Protein AF-U9WFG6-F1 (afdb_monomer_lite)

Structure (mmCIF, N/CA/C/O backbone):
data_AF-U9WFG6-F1
#
_entry.id   AF-U9WFG6-F1
#
loop_
_atom_site.group_PDB
_atom_site.id
_atom_site.type_symbol
_atom_site.label_atom_id
_atom_site.label_alt_id
_atom_site.label_comp_id
_atom_site.label_asym_id
_atom_site.label_entity_id
_atom_site.label_seq_id
_atom_site.pdbx_PDB_ins_code
_atom_site.Cartn_x
_atom_site.Cartn_y
_atom_site.Cartn_z
_atom_site.occupancy
_atom_site.B_iso_or_equiv
_atom_site.auth_seq_id
_atom_site.auth_comp_id
_atom_site.auth_asym_id
_atom_site.auth_atom_id
_atom_site.pdbx_PDB_model_num
ATOM 1 N N . MET A 1 1 ? 10.580 76.084 54.663 1.00 35.44 1 MET A N 1
ATOM 2 C CA . MET A 1 1 ? 11.829 75.826 53.922 1.00 35.44 1 MET A CA 1
ATOM 3 C C . MET A 1 1 ? 11.824 74.354 53.522 1.00 35.44 1 MET A C 1
ATOM 5 O O . MET A 1 1 ? 11.905 73.546 54.427 1.00 35.44 1 MET A O 1
ATOM 9 N N . LEU A 1 2 ? 11.646 74.072 52.213 1.00 39.88 2 LEU A N 1
ATOM 10 C CA . LEU A 1 2 ? 12.092 72.877 51.447 1.00 39.88 2 LEU A CA 1
ATOM 11 C C . LEU A 1 2 ? 11.599 71.471 51.922 1.00 39.88 2 LEU A C 1
ATOM 13 O O . LEU A 1 2 ? 11.708 71.144 53.087 1.00 39.88 2 LEU A O 1
ATOM 17 N N . ILE A 1 3 ? 11.037 70.546 51.123 1.00 41.19 3 ILE A N 1
ATOM 18 C CA . ILE A 1 3 ? 11.281 70.126 49.728 1.00 41.19 3 ILE A CA 1
ATOM 19 C C . ILE A 1 3 ? 10.037 69.410 49.148 1.00 41.19 3 ILE A C 1
ATOM 21 O O . ILE A 1 3 ? 9.424 68.571 49.806 1.00 41.19 3 ILE A O 1
ATOM 25 N N . ARG A 1 4 ? 9.716 69.704 47.877 1.00 36.41 4 ARG A N 1
ATOM 26 C CA . ARG A 1 4 ? 8.794 68.951 46.999 1.00 36.41 4 ARG A CA 1
ATOM 27 C C . ARG A 1 4 ? 9.367 67.559 46.682 1.00 36.41 4 ARG A C 1
ATOM 29 O O . ARG A 1 4 ? 10.479 67.476 46.168 1.00 36.41 4 ARG A O 1
ATOM 36 N N . LYS A 1 5 ? 8.603 66.483 46.906 1.00 43.56 5 LYS A N 1
ATOM 37 C CA . LYS A 1 5 ? 8.921 65.132 46.402 1.00 43.56 5 LYS A CA 1
ATOM 38 C C . LYS A 1 5 ? 8.444 64.987 44.950 1.00 43.56 5 LYS A C 1
ATOM 40 O O . LYS A 1 5 ? 7.265 65.179 44.669 1.00 43.56 5 LYS A O 1
ATOM 45 N N . TYR A 1 6 ? 9.377 64.675 44.052 1.00 40.41 6 TYR A N 1
ATOM 46 C CA . TYR A 1 6 ? 9.144 64.360 42.640 1.00 40.41 6 TYR A CA 1
ATOM 47 C C . TYR A 1 6 ? 8.602 62.930 42.487 1.00 40.41 6 TYR A C 1
ATOM 49 O O . TYR A 1 6 ? 9.142 61.994 43.075 1.00 40.41 6 TYR A O 1
ATOM 57 N N . ILE A 1 7 ? 7.547 62.777 41.685 1.00 44.72 7 ILE A N 1
ATOM 58 C CA . ILE A 1 7 ? 6.984 61.498 41.237 1.00 44.72 7 ILE A CA 1
ATOM 59 C C . ILE A 1 7 ? 7.753 61.090 39.974 1.00 44.72 7 ILE A C 1
ATOM 61 O O . ILE A 1 7 ? 7.720 61.810 38.978 1.00 44.72 7 ILE A O 1
ATOM 65 N N . GLY A 1 8 ? 8.479 59.972 40.025 1.00 37.25 8 GLY A N 1
ATOM 66 C CA . GLY A 1 8 ? 9.092 59.361 38.842 1.00 37.25 8 GLY A CA 1
ATOM 67 C C . GLY A 1 8 ? 8.055 58.563 38.039 1.00 37.25 8 GLY A C 1
ATOM 68 O O . GLY A 1 8 ? 7.171 57.958 38.650 1.00 37.25 8 GLY A O 1
ATOM 69 N N . PRO A 1 9 ? 8.119 58.541 36.697 1.00 45.50 9 PRO A N 1
ATOM 70 C CA . PRO A 1 9 ? 7.200 57.745 35.898 1.00 45.50 9 PRO A CA 1
ATOM 71 C C . PRO A 1 9 ? 7.590 56.262 35.964 1.00 45.50 9 PRO A C 1
ATOM 73 O O . PRO A 1 9 ? 8.727 55.885 35.683 1.00 45.50 9 PRO A O 1
ATOM 76 N N . ALA A 1 10 ? 6.625 55.422 36.333 1.00 45.53 10 ALA A N 1
ATOM 77 C CA . ALA A 1 10 ? 6.716 53.975 36.219 1.00 45.53 10 ALA A CA 1
ATOM 78 C C . ALA A 1 10 ? 6.596 53.576 34.738 1.00 45.53 10 ALA A C 1
ATOM 80 O O . ALA A 1 10 ? 5.562 53.796 34.107 1.00 45.53 10 ALA A O 1
ATOM 81 N N . LEU A 1 11 ? 7.661 53.000 34.182 1.00 45.03 11 LEU A N 1
ATOM 82 C CA . LEU A 1 11 ? 7.648 52.337 32.880 1.00 45.03 11 LEU A CA 1
ATOM 83 C C . LEU A 1 11 ? 6.903 51.001 33.017 1.00 45.03 11 LEU A C 1
ATOM 85 O O . LEU A 1 11 ? 7.401 50.059 33.631 1.00 45.03 11 LEU A O 1
ATOM 89 N N . LEU A 1 12 ? 5.695 50.936 32.456 1.00 48.75 12 LEU A N 1
ATOM 90 C CA . LEU A 1 12 ? 4.938 49.701 32.252 1.00 48.75 12 LEU A CA 1
ATOM 91 C C . LEU A 1 12 ? 5.662 48.831 31.215 1.00 48.75 12 LEU A C 1
ATOM 93 O O . LEU A 1 12 ? 5.647 49.126 30.022 1.00 48.75 12 LEU A O 1
ATOM 97 N N . GLY A 1 13 ? 6.299 47.755 31.677 1.00 43.66 13 GLY A N 1
ATOM 98 C CA . GLY A 1 13 ? 6.786 46.680 30.818 1.00 43.66 13 GLY A CA 1
ATOM 99 C C . GLY A 1 13 ? 5.609 45.866 30.282 1.00 43.66 13 GLY A C 1
ATOM 100 O O . GLY A 1 13 ? 4.934 45.175 31.042 1.00 43.66 13 GLY A O 1
ATOM 101 N N . GLY A 1 14 ? 5.349 45.960 28.979 1.00 46.56 14 GLY A N 1
ATOM 102 C CA . GLY A 1 14 ? 4.388 45.103 28.290 1.00 46.56 14 GLY A CA 1
ATOM 103 C C . GLY A 1 14 ? 4.973 43.707 28.081 1.00 46.56 14 GLY A C 1
ATOM 104 O O . GLY A 1 14 ? 5.889 43.533 27.282 1.00 46.56 14 GLY A O 1
ATOM 105 N N . PHE A 1 15 ? 4.440 42.713 28.789 1.00 48.38 15 PHE A N 1
ATOM 106 C CA . PHE A 1 15 ? 4.664 41.304 28.474 1.00 48.38 15 PHE A CA 1
ATOM 107 C C . PHE A 1 15 ? 3.848 40.942 27.228 1.00 48.38 15 PHE A C 1
ATOM 109 O O . PHE A 1 15 ? 2.619 40.906 27.268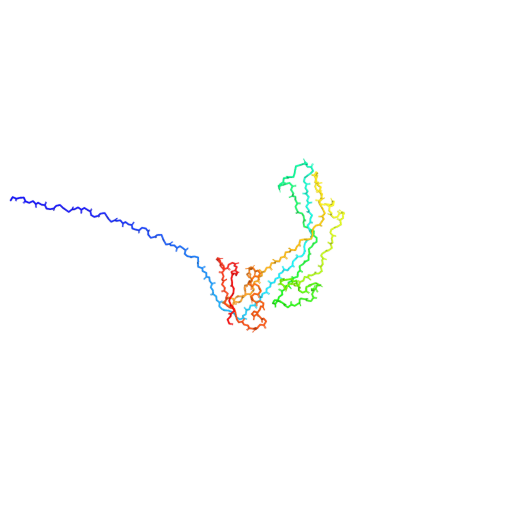 1.00 48.38 15 PHE A O 1
ATOM 116 N N . VAL A 1 16 ? 4.529 40.671 26.115 1.00 55.41 16 VAL A N 1
ATOM 117 C CA . VAL A 1 16 ? 3.921 40.035 24.941 1.00 55.41 16 VAL A CA 1
ATOM 118 C C . VAL A 1 16 ? 3.802 38.545 25.249 1.00 55.41 16 VAL A C 1
ATOM 120 O O . VAL A 1 16 ? 4.796 37.822 25.252 1.00 55.41 16 VAL A O 1
ATOM 123 N N . ALA A 1 17 ? 2.589 38.084 25.552 1.00 53.50 17 ALA A N 1
ATOM 124 C CA . ALA A 1 17 ? 2.295 36.661 25.642 1.00 53.50 17 ALA A CA 1
ATOM 125 C C . ALA A 1 17 ? 2.254 36.084 24.220 1.00 53.50 17 ALA A C 1
ATOM 127 O O . ALA A 1 17 ? 1.281 36.259 23.489 1.00 53.50 17 ALA A O 1
ATOM 128 N N . ILE A 1 18 ? 3.332 35.418 23.812 1.00 61.09 18 ILE A N 1
ATOM 129 C CA . ILE A 1 18 ? 3.313 34.506 22.667 1.00 61.09 18 ILE A CA 1
ATOM 130 C C . ILE A 1 18 ? 2.419 33.324 23.046 1.00 61.09 18 ILE A C 1
ATOM 132 O O . ILE A 1 18 ? 2.818 32.458 23.821 1.00 61.09 18 ILE A O 1
ATOM 136 N N . ALA A 1 19 ? 1.184 33.320 22.543 1.00 60.81 19 ALA A N 1
ATOM 137 C CA . ALA A 1 19 ? 0.314 32.158 22.618 1.00 60.81 19 ALA A CA 1
ATOM 138 C C . ALA A 1 19 ? 0.996 31.010 21.862 1.00 60.81 19 ALA A C 1
ATOM 140 O O . ALA A 1 19 ? 1.152 31.066 20.641 1.00 60.81 19 ALA A O 1
ATOM 141 N N . ALA A 1 20 ? 1.455 29.998 22.598 1.00 54.91 20 ALA A N 1
ATOM 142 C CA . ALA A 1 20 ? 1.904 28.751 22.008 1.00 54.91 20 ALA A CA 1
ATOM 143 C C . ALA A 1 20 ? 0.705 28.124 21.286 1.00 54.91 20 ALA A C 1
ATOM 145 O O . ALA A 1 20 ? -0.316 27.823 21.901 1.00 54.91 20 ALA A O 1
ATOM 146 N N . CYS A 1 21 ? 0.798 27.993 19.965 1.00 59.84 21 CYS A N 1
ATOM 147 C CA . CYS A 1 21 ? -0.178 27.248 19.187 1.00 59.84 21 CYS A CA 1
ATOM 148 C C . CYS A 1 21 ? 0.102 25.763 19.435 1.00 59.84 21 CYS A C 1
ATOM 150 O O . CYS A 1 21 ? 1.007 25.192 18.827 1.00 59.84 21 CYS A O 1
ATOM 152 N N . GLU A 1 22 ? -0.601 25.158 20.392 1.00 61.44 22 GLU A N 1
ATOM 153 C CA . GLU A 1 22 ? -0.584 23.705 20.532 1.00 61.44 22 GLU A CA 1
ATOM 154 C C . GLU A 1 22 ? -1.288 23.086 19.316 1.00 61.44 22 GLU A C 1
ATOM 156 O O . GLU A 1 22 ? -2.339 23.584 18.893 1.00 61.44 22 GLU A O 1
A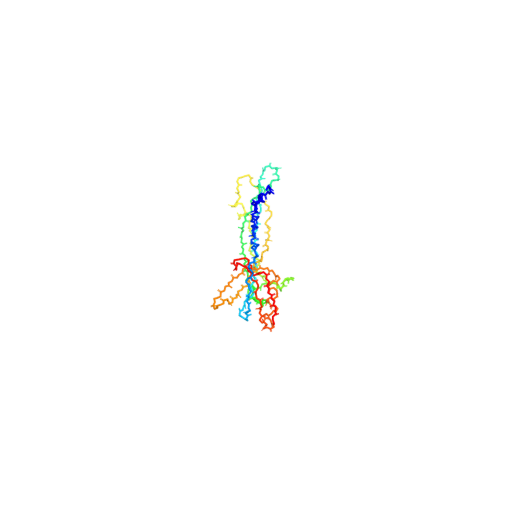TOM 161 N N . PRO A 1 23 ? -0.727 22.025 18.713 1.00 62.41 23 PRO A N 1
ATOM 162 C CA . PRO A 1 23 ? -1.390 21.335 17.620 1.00 62.41 23 PRO A CA 1
ATOM 163 C C . PRO A 1 23 ? -2.679 20.692 18.146 1.00 62.41 23 PRO A C 1
ATOM 165 O O . PRO A 1 23 ? -2.645 19.727 18.909 1.00 62.41 23 PRO A O 1
ATOM 168 N N . ILE A 1 24 ? -3.826 21.235 17.731 1.00 66.62 24 ILE A N 1
ATOM 169 C CA . ILE A 1 24 ? -5.138 20.661 18.035 1.00 66.62 24 ILE A CA 1
ATOM 170 C C . ILE A 1 24 ? -5.186 19.272 17.400 1.00 66.62 24 ILE A C 1
ATOM 172 O O . ILE A 1 24 ? -5.084 19.131 16.182 1.00 66.62 24 ILE A O 1
ATOM 176 N N . THR A 1 25 ? -5.310 18.255 18.246 1.00 76.12 25 THR A N 1
ATOM 177 C CA . THR A 1 25 ? -5.461 16.862 17.832 1.00 76.12 25 THR A CA 1
ATOM 178 C C . THR A 1 25 ? -6.917 16.474 18.058 1.00 76.12 25 THR A C 1
ATOM 180 O O . THR A 1 25 ? -7.403 16.548 19.185 1.00 76.12 25 THR A O 1
ATOM 183 N N . THR A 1 26 ? -7.622 16.099 16.994 1.00 88.62 26 THR A N 1
ATOM 184 C CA . THR A 1 26 ? -9.027 15.678 17.068 1.00 88.62 26 THR A CA 1
ATOM 185 C C . THR A 1 26 ? -9.091 14.188 17.393 1.00 88.62 26 THR A C 1
ATOM 187 O O . THR A 1 26 ? -8.458 13.385 16.706 1.00 88.62 26 THR A O 1
ATOM 190 N N . ASN A 1 27 ? -9.871 13.795 18.399 1.00 92.12 27 ASN A N 1
ATOM 191 C CA . ASN A 1 27 ? -10.155 12.393 18.703 1.00 92.12 27 ASN A CA 1
ATOM 192 C C . ASN A 1 27 ? -11.661 12.113 18.792 1.00 92.12 27 ASN A C 1
ATOM 194 O O . ASN A 1 27 ? -12.459 13.001 19.088 1.00 92.12 27 ASN A O 1
ATOM 198 N N . PHE A 1 28 ? -12.061 10.876 18.500 1.00 93.25 28 PHE A N 1
ATOM 199 C CA . PHE A 1 28 ? -13.447 10.419 18.639 1.00 93.25 28 PHE A CA 1
ATOM 200 C C . PHE A 1 28 ? -13.524 8.891 18.714 1.00 93.25 28 PHE A C 1
ATOM 202 O O . PHE A 1 28 ? -12.650 8.195 18.202 1.00 93.25 28 PHE A O 1
ATOM 209 N N . SER A 1 29 ? -14.591 8.366 19.314 1.00 94.31 29 SER A N 1
ATOM 210 C CA . SER A 1 29 ? -14.851 6.924 19.372 1.00 94.31 29 SER A CA 1
ATOM 211 C C . SER A 1 29 ? -15.801 6.483 18.260 1.00 94.31 29 SER A C 1
ATOM 213 O O . SER A 1 29 ? -16.791 7.159 17.982 1.00 94.31 29 SER A O 1
ATOM 215 N N . THR A 1 30 ? -15.530 5.331 17.648 1.00 94.25 30 THR A N 1
ATOM 216 C CA . THR A 1 30 ? -16.421 4.697 16.668 1.00 94.25 30 THR A CA 1
ATOM 217 C C . THR A 1 30 ? -16.355 3.172 16.752 1.00 94.25 30 THR A C 1
ATOM 219 O O . THR A 1 30 ? -15.292 2.587 16.953 1.00 94.25 30 THR A O 1
ATOM 222 N N . SER A 1 31 ? -17.499 2.514 16.575 1.00 93.62 31 SER A N 1
ATOM 223 C CA . SER A 1 31 ? -17.593 1.075 16.290 1.00 93.62 31 SER A CA 1
ATOM 224 C C . SER A 1 31 ? -17.776 0.782 14.796 1.00 93.62 31 SER A C 1
ATOM 226 O O . SER A 1 31 ? -17.695 -0.371 14.386 1.00 93.62 31 SER A O 1
ATOM 228 N N . ASP A 1 32 ? -18.006 1.819 13.989 1.00 94.44 32 ASP A N 1
ATOM 229 C CA . ASP A 1 32 ? -18.176 1.755 12.540 1.00 94.44 32 ASP A CA 1
ATOM 230 C C . ASP A 1 32 ? -16.882 2.224 11.863 1.00 94.44 32 ASP A C 1
ATOM 232 O O . ASP A 1 32 ? -16.598 3.428 11.750 1.00 94.44 32 ASP A O 1
ATOM 236 N N . TYR A 1 33 ? -16.048 1.248 11.501 1.00 95.94 33 TYR A N 1
ATOM 237 C CA . TYR A 1 33 ? -14.783 1.467 10.815 1.00 95.94 33 TYR A CA 1
ATOM 238 C C . TYR A 1 33 ? -14.404 0.285 9.911 1.00 95.94 33 TYR A C 1
ATOM 240 O O . TYR A 1 33 ? -14.821 -0.854 10.115 1.00 95.94 33 TYR A O 1
ATOM 248 N N . SER A 1 34 ? -13.558 0.560 8.918 1.00 97.38 34 SER A N 1
ATOM 249 C CA . SER A 1 34 ? -12.937 -0.436 8.042 1.00 97.38 34 SER A CA 1
ATOM 250 C C . SER A 1 34 ? -11.461 -0.104 7.851 1.00 97.38 34 SER A C 1
ATOM 252 O O . SER A 1 34 ? -11.116 0.991 7.407 1.00 97.38 34 SER A O 1
ATOM 254 N N . ALA A 1 35 ? -10.587 -1.047 8.182 1.00 97.94 35 ALA A N 1
ATOM 255 C CA . ALA A 1 35 ? -9.154 -0.964 7.950 1.00 97.94 35 ALA A CA 1
ATOM 256 C C . ALA A 1 35 ? -8.828 -1.553 6.578 1.00 97.94 35 ALA A C 1
ATOM 258 O O . ALA A 1 35 ? -9.037 -2.746 6.353 1.00 97.94 35 ALA A O 1
ATOM 259 N N . ASN A 1 36 ? -8.291 -0.733 5.676 1.00 98.31 36 ASN A N 1
ATOM 260 C CA . ASN A 1 36 ? -7.987 -1.150 4.313 1.00 98.31 36 ASN A CA 1
ATOM 261 C C . ASN A 1 36 ? -6.485 -1.009 4.033 1.00 98.31 36 ASN A C 1
ATOM 263 O O . ASN A 1 36 ? -5.847 -0.032 4.432 1.00 98.31 36 ASN A O 1
ATOM 267 N N . ALA A 1 37 ? -5.921 -1.976 3.319 1.00 98.50 37 ALA A N 1
ATOM 268 C CA . ALA A 1 37 ? -4.566 -1.911 2.790 1.00 98.50 37 ALA A CA 1
ATOM 269 C C . ALA A 1 37 ? -4.576 -2.280 1.305 1.00 98.50 37 ALA A C 1
ATOM 271 O O . ALA A 1 37 ? -4.847 -3.425 0.937 1.00 98.50 37 ALA A O 1
ATOM 272 N N . THR A 1 38 ? -4.261 -1.316 0.446 1.00 98.62 38 THR A N 1
ATOM 273 C CA . THR A 1 38 ? -4.143 -1.547 -0.994 1.00 98.62 38 THR A CA 1
ATOM 274 C C . THR A 1 38 ? -2.708 -1.922 -1.303 1.00 98.62 38 THR A C 1
ATOM 276 O O . THR A 1 38 ? -1.809 -1.084 -1.251 1.00 98.62 38 THR A O 1
ATOM 279 N N . VAL A 1 39 ? -2.481 -3.196 -1.606 1.00 98.50 39 VAL A N 1
ATOM 280 C CA . VAL A 1 39 ? -1.167 -3.683 -2.024 1.00 98.50 39 VAL A CA 1
ATOM 281 C C . VAL A 1 39 ? -1.055 -3.601 -3.537 1.00 98.50 39 VAL A C 1
ATOM 283 O O . VAL A 1 39 ? -2.008 -3.924 -4.243 1.00 98.50 39 VAL A O 1
ATOM 286 N N . THR A 1 40 ? 0.100 -3.181 -4.045 1.00 98.50 40 THR A N 1
ATOM 287 C CA . THR A 1 40 ? 0.320 -3.010 -5.484 1.00 98.50 40 THR A CA 1
ATOM 288 C C . THR A 1 40 ? 1.666 -3.586 -5.899 1.00 98.50 40 THR A C 1
ATOM 290 O O . THR A 1 40 ? 2.701 -3.295 -5.298 1.00 98.50 40 THR A O 1
ATOM 293 N N . TYR A 1 41 ? 1.646 -4.391 -6.958 1.00 98.44 41 TYR A N 1
ATOM 294 C CA . TYR A 1 41 ? 2.826 -4.785 -7.716 1.00 98.44 41 TYR A CA 1
ATOM 295 C C . TYR A 1 41 ? 2.950 -3.895 -8.943 1.00 98.44 41 TYR A C 1
ATOM 297 O O . TYR A 1 41 ? 1.989 -3.785 -9.696 1.00 98.44 41 TYR A O 1
ATOM 305 N N . THR A 1 42 ? 4.121 -3.311 -9.188 1.00 98.44 42 THR A N 1
ATOM 306 C CA . THR A 1 42 ? 4.387 -2.546 -10.415 1.00 98.44 42 THR A CA 1
ATOM 307 C C . THR A 1 42 ? 5.754 -2.902 -10.972 1.00 98.44 42 THR A C 1
ATOM 309 O O . THR A 1 42 ? 6.744 -2.872 -10.246 1.00 98.44 42 THR A O 1
ATOM 312 N N . TRP A 1 43 ? 5.823 -3.215 -12.263 1.00 98.38 43 TRP A N 1
ATOM 313 C CA . TRP A 1 43 ? 7.104 -3.338 -12.955 1.00 98.38 43 TRP A CA 1
ATOM 314 C C . TRP A 1 43 ? 7.671 -1.962 -13.267 1.00 98.38 43 TRP A C 1
ATOM 316 O O . TRP A 1 43 ? 7.001 -1.160 -13.917 1.00 98.38 43 TRP A O 1
ATOM 326 N N . HIS A 1 44 ? 8.905 -1.705 -12.847 1.00 97.56 44 HIS A N 1
ATOM 327 C CA . HIS A 1 44 ? 9.662 -0.522 -13.229 1.00 97.56 44 HIS A CA 1
ATOM 328 C C . HIS A 1 44 ? 10.885 -0.902 -14.064 1.00 97.56 44 HIS A C 1
ATOM 330 O O . HIS A 1 44 ? 11.466 -1.972 -13.886 1.00 97.56 44 HIS A O 1
ATOM 336 N N . VAL A 1 45 ? 11.297 0.001 -14.948 1.00 97.44 45 VAL A N 1
ATOM 337 C CA . VAL A 1 45 ? 12.602 -0.053 -15.620 1.00 97.44 45 VAL A CA 1
ATOM 338 C C . VAL A 1 45 ? 13.286 1.284 -15.411 1.00 97.44 45 VAL A C 1
ATOM 340 O O . VAL A 1 45 ? 12.658 2.335 -15.562 1.00 97.44 45 VAL A O 1
ATOM 343 N N . ARG A 1 46 ? 14.563 1.233 -15.039 1.00 95.06 46 ARG A N 1
ATOM 344 C CA . ARG A 1 46 ? 15.417 2.416 -14.961 1.00 95.06 46 ARG A CA 1
ATOM 345 C C . ARG A 1 46 ? 16.139 2.585 -16.290 1.00 95.06 46 ARG A C 1
ATOM 347 O O . ARG A 1 46 ? 16.698 1.622 -16.807 1.00 95.06 46 ARG A O 1
ATOM 354 N N . TYR A 1 47 ? 16.110 3.792 -16.826 1.00 93.81 47 TYR A N 1
ATOM 355 C CA . TYR A 1 47 ? 16.841 4.200 -18.015 1.00 93.81 47 TYR A CA 1
ATOM 356 C C . TYR A 1 47 ? 17.905 5.191 -17.576 1.00 93.81 47 TYR A C 1
ATOM 358 O O . TYR A 1 47 ? 17.579 6.253 -17.047 1.00 93.81 47 TYR A O 1
ATOM 366 N N . ASN A 1 48 ? 19.167 4.824 -17.759 1.00 91.19 48 ASN A N 1
ATOM 367 C CA . ASN A 1 48 ? 20.296 5.674 -17.402 1.00 91.19 48 ASN A CA 1
ATOM 368 C C . ASN A 1 48 ? 20.874 6.309 -18.660 1.00 91.19 48 ASN A C 1
ATOM 370 O O . ASN A 1 48 ? 20.959 5.649 -19.700 1.00 91.19 48 ASN A O 1
ATOM 374 N N . GLN A 1 49 ? 21.319 7.559 -18.562 1.00 88.31 49 GLN A N 1
ATOM 375 C CA . GLN A 1 49 ? 22.054 8.198 -19.650 1.00 88.31 49 GLN A CA 1
ATOM 376 C C . GLN A 1 49 ? 23.339 7.425 -19.985 1.00 88.31 49 GLN A C 1
ATOM 378 O O . GLN A 1 49 ? 24.123 7.047 -19.114 1.00 88.31 49 GLN A O 1
ATOM 383 N N . ASP A 1 50 ? 23.604 7.264 -21.276 1.00 77.06 50 ASP A N 1
ATOM 384 C CA . ASP A 1 50 ? 24.828 6.696 -21.834 1.00 77.06 50 ASP A CA 1
ATOM 385 C C . ASP A 1 50 ? 25.952 7.749 -21.880 1.00 77.06 50 ASP A C 1
ATOM 387 O O . ASP A 1 50 ? 26.585 7.994 -22.906 1.00 77.06 50 ASP A O 1
ATOM 391 N N . SER A 1 51 ? 26.146 8.458 -20.764 1.00 71.50 51 SER A N 1
ATOM 392 C CA . SER A 1 51 ? 27.129 9.541 -20.615 1.00 71.50 51 SER A CA 1
ATOM 393 C C . SER A 1 51 ? 28.410 9.085 -19.900 1.00 71.50 51 SER A C 1
ATOM 395 O O . SER A 1 51 ? 29.369 9.850 -19.788 1.00 71.50 51 SER A O 1
ATOM 397 N N . GLY A 1 52 ? 28.443 7.840 -19.404 1.00 62.53 52 GLY A N 1
ATOM 398 C CA . GLY A 1 52 ? 29.564 7.268 -18.649 1.00 62.53 52 GLY A CA 1
ATOM 399 C C . GLY A 1 52 ? 29.754 7.841 -17.236 1.00 62.53 52 GLY A C 1
ATOM 400 O O . GLY A 1 52 ? 30.658 7.402 -16.526 1.00 62.53 52 GLY A O 1
ATOM 401 N N . GLN A 1 53 ? 28.919 8.795 -16.810 1.00 63.94 53 GLN A N 1
ATOM 402 C CA . GLN A 1 53 ? 28.877 9.322 -15.447 1.00 63.94 53 GLN A CA 1
ATOM 403 C C . GLN A 1 53 ? 27.518 9.021 -14.822 1.00 63.94 53 GLN A C 1
ATOM 405 O O . GLN A 1 53 ? 26.501 9.539 -15.265 1.00 63.94 53 GLN A O 1
ATOM 410 N N . ASP A 1 54 ? 27.523 8.206 -13.770 1.00 63.91 54 ASP A N 1
ATOM 411 C CA . ASP A 1 54 ? 26.336 7.924 -12.968 1.00 63.91 54 ASP A CA 1
ATOM 412 C C . ASP A 1 54 ? 26.005 9.154 -12.108 1.00 63.91 54 ASP A C 1
ATOM 414 O O . ASP A 1 54 ? 26.714 9.478 -11.148 1.00 63.91 54 ASP A O 1
ATOM 418 N N . ARG A 1 55 ? 24.983 9.913 -12.515 1.00 69.38 55 ARG A N 1
ATOM 419 C CA . ARG A 1 55 ? 24.481 11.076 -11.778 1.00 69.38 55 ARG A CA 1
ATOM 420 C C . ARG A 1 55 ? 23.027 10.818 -11.385 1.00 69.38 55 ARG A C 1
ATOM 422 O O . ARG A 1 55 ? 22.243 10.433 -12.244 1.00 69.38 55 ARG A O 1
ATOM 429 N N . PRO A 1 56 ? 22.605 11.139 -10.148 1.00 65.62 56 PRO A N 1
ATOM 430 C CA . PRO A 1 56 ? 21.239 10.868 -9.684 1.00 65.62 56 PRO A CA 1
ATOM 431 C C . PRO A 1 56 ? 20.113 11.490 -10.529 1.00 65.62 56 PRO A C 1
ATOM 433 O O . PRO A 1 56 ? 18.995 10.991 -10.510 1.00 65.62 56 PRO A O 1
ATOM 436 N N . ASN A 1 57 ? 20.392 12.578 -11.259 1.00 70.56 57 ASN A N 1
ATOM 437 C CA . ASN A 1 57 ? 19.422 13.238 -12.143 1.00 70.56 57 ASN A CA 1
ATOM 438 C C . ASN A 1 57 ? 19.382 12.646 -13.564 1.00 70.56 57 ASN A C 1
ATOM 440 O O . ASN A 1 57 ? 18.549 13.069 -14.362 1.00 70.56 57 ASN A O 1
ATOM 444 N N . ASP A 1 58 ? 20.258 11.689 -13.876 1.00 80.19 58 ASP A N 1
ATOM 445 C CA . ASP A 1 58 ? 20.408 11.092 -15.207 1.00 80.19 58 ASP A CA 1
ATOM 446 C C . ASP A 1 58 ? 19.659 9.743 -15.321 1.00 80.19 58 ASP A C 1
ATOM 448 O O . ASP A 1 58 ? 19.753 9.065 -16.348 1.00 80.19 58 ASP A O 1
ATOM 452 N N . THR A 1 59 ? 18.900 9.359 -14.285 1.00 87.25 59 THR A N 1
ATOM 453 C CA . THR A 1 59 ? 18.079 8.140 -14.250 1.00 87.25 59 THR A CA 1
ATOM 454 C C . THR A 1 59 ? 16.597 8.478 -14.371 1.00 87.25 59 THR A C 1
ATOM 456 O O . THR A 1 59 ? 16.014 9.129 -13.501 1.00 87.25 59 THR A O 1
ATOM 459 N N . ARG A 1 60 ? 15.948 7.958 -15.414 1.00 92.81 60 ARG A N 1
ATOM 460 C CA . ARG A 1 60 ? 14.493 8.001 -15.589 1.00 92.81 60 ARG A CA 1
ATOM 461 C C . ARG A 1 60 ? 13.883 6.660 -15.195 1.00 92.81 60 ARG A C 1
ATOM 463 O O . ARG A 1 60 ? 14.393 5.607 -15.564 1.00 92.81 60 ARG A O 1
ATOM 470 N N . ILE A 1 61 ? 12.782 6.686 -14.449 1.00 93.88 61 ILE A N 1
ATOM 471 C CA . ILE A 1 61 ? 12.059 5.476 -14.037 1.00 93.88 61 ILE A CA 1
ATOM 472 C C . ILE A 1 61 ? 10.740 5.414 -14.797 1.00 93.88 61 ILE A C 1
ATOM 474 O O . ILE A 1 61 ? 9.893 6.288 -14.625 1.00 93.88 61 ILE A O 1
ATOM 478 N N . GLU A 1 62 ? 10.535 4.350 -15.566 1.00 96.69 62 GLU A N 1
ATOM 479 C CA . GLU A 1 62 ? 9.257 4.082 -16.226 1.00 96.69 62 GLU A CA 1
ATOM 480 C C . GLU A 1 62 ? 8.479 2.985 -15.532 1.00 96.69 62 GLU A C 1
ATOM 482 O O . GLU A 1 62 ? 9.040 1.964 -15.132 1.00 96.69 62 GLU A O 1
ATOM 487 N N . LYS A 1 63 ? 7.160 3.174 -15.465 1.00 97.44 63 LYS A N 1
ATOM 488 C CA . LYS A 1 63 ? 6.224 2.186 -14.929 1.00 97.44 63 LYS A CA 1
ATOM 489 C C . LYS A 1 63 ? 5.555 1.415 -16.060 1.00 97.44 63 LYS A C 1
ATOM 491 O O . LYS A 1 63 ? 5.028 2.001 -17.004 1.00 97.44 63 LYS A O 1
ATOM 496 N N . PHE A 1 64 ? 5.545 0.096 -15.951 1.00 97.44 64 PHE A N 1
ATOM 497 C CA . PHE A 1 64 ? 4.888 -0.818 -16.880 1.00 97.44 64 PHE A CA 1
ATOM 498 C C . PHE A 1 64 ? 3.605 -1.363 -16.245 1.00 97.44 64 PHE A C 1
ATOM 500 O O . PHE A 1 64 ? 2.879 -0.631 -15.574 1.00 97.44 64 PHE A O 1
ATOM 507 N N . ALA A 1 65 ? 3.296 -2.637 -16.481 1.00 98.00 65 ALA A N 1
ATOM 508 C CA . ALA A 1 65 ? 2.113 -3.273 -15.937 1.00 98.00 65 ALA A CA 1
ATOM 509 C C . ALA A 1 65 ? 2.110 -3.241 -14.400 1.00 98.00 65 ALA A C 1
ATOM 511 O O . ALA A 1 65 ? 3.137 -3.440 -13.739 1.00 98.00 65 ALA A O 1
ATOM 512 N N . SER A 1 66 ? 0.918 -3.015 -13.854 1.00 97.94 66 SER A N 1
ATOM 513 C CA . SER A 1 66 ? 0.649 -2.949 -12.425 1.00 97.94 66 SER A CA 1
ATOM 514 C C . SER A 1 66 ? -0.613 -3.740 -12.096 1.00 97.94 66 SER A C 1
ATOM 516 O O . SER A 1 66 ? -1.538 -3.795 -12.908 1.00 97.94 66 SER A O 1
ATOM 518 N N . VAL A 1 67 ? -0.642 -4.373 -10.926 1.00 98.38 67 VAL A N 1
ATOM 519 C CA . VAL A 1 67 ? -1.824 -5.056 -10.385 1.00 98.38 67 VAL A CA 1
ATOM 520 C C . VAL A 1 67 ? -1.927 -4.726 -8.902 1.00 98.38 67 VAL A C 1
ATOM 522 O O . VAL A 1 67 ? -0.948 -4.862 -8.164 1.00 98.38 67 VAL A O 1
ATOM 525 N N . SER A 1 68 ? -3.125 -4.339 -8.468 1.00 97.94 68 SER A N 1
ATOM 526 C CA . SER A 1 68 ? -3.426 -3.991 -7.079 1.00 97.94 68 SER A CA 1
ATOM 527 C C . SER A 1 68 ? -4.481 -4.917 -6.480 1.00 97.94 68 SER A C 1
ATOM 529 O O . SER A 1 68 ? -5.300 -5.493 -7.197 1.00 97.94 68 SER A O 1
ATOM 531 N N . LEU A 1 69 ? -4.469 -5.049 -5.155 1.00 98.44 69 LEU A N 1
ATOM 532 C CA . LEU A 1 69 ? -5.466 -5.787 -4.387 1.00 98.44 69 LEU A CA 1
ATOM 533 C C . LEU A 1 69 ? -5.778 -5.056 -3.086 1.00 98.44 69 LEU A C 1
ATOM 535 O O . LEU A 1 69 ? -4.872 -4.707 -2.329 1.00 98.44 69 LEU A O 1
ATOM 539 N N . GLU A 1 70 ? -7.063 -4.874 -2.806 1.00 98.19 70 GLU A N 1
ATOM 540 C CA . GLU A 1 70 ? -7.518 -4.319 -1.538 1.00 98.19 70 GLU A CA 1
ATOM 541 C C . GLU A 1 70 ? -7.654 -5.426 -0.487 1.00 98.19 70 GLU A C 1
ATOM 543 O O . GLU A 1 70 ? -8.343 -6.428 -0.683 1.00 98.19 70 GLU A O 1
ATOM 548 N N . ASN A 1 71 ? -6.973 -5.236 0.639 1.00 98.12 71 ASN A N 1
ATOM 549 C CA . ASN A 1 71 ? -7.110 -6.041 1.842 1.00 98.12 71 ASN A CA 1
ATOM 550 C C . ASN A 1 71 ? -8.024 -5.297 2.805 1.00 98.12 71 ASN A C 1
ATOM 552 O O . ASN A 1 71 ? -7.642 -4.242 3.305 1.00 98.12 71 ASN A O 1
ATOM 556 N N . GLN A 1 72 ? -9.194 -5.857 3.094 1.00 98.12 72 GLN A N 1
ATOM 557 C CA . GLN A 1 72 ? -10.165 -5.248 3.995 1.00 98.12 72 GLN A CA 1
ATOM 558 C C . GLN A 1 72 ? -10.249 -6.041 5.299 1.00 98.12 72 GLN A C 1
ATOM 560 O O . GLN A 1 72 ? -10.482 -7.251 5.290 1.00 98.12 72 GLN A O 1
ATOM 565 N N . ASN A 1 73 ? -10.052 -5.362 6.429 1.00 97.25 73 ASN A N 1
ATOM 566 C CA . ASN A 1 73 ? -10.177 -5.902 7.787 1.00 97.25 73 ASN A CA 1
ATOM 567 C C . ASN A 1 73 ? -9.383 -7.205 8.027 1.00 97.25 73 ASN A C 1
ATOM 569 O O . ASN A 1 73 ? -9.773 -8.043 8.836 1.00 97.25 73 ASN A O 1
ATOM 573 N N . GLY A 1 74 ? -8.267 -7.396 7.311 1.00 94.06 74 GLY A N 1
ATOM 574 C CA . GLY A 1 74 ? -7.444 -8.610 7.384 1.00 94.06 74 GLY A CA 1
ATOM 575 C C . GLY A 1 74 ? -8.099 -9.878 6.818 1.00 94.06 74 GLY A C 1
ATOM 576 O O . GLY A 1 74 ? -7.531 -10.964 6.947 1.00 94.06 74 GLY A O 1
ATOM 577 N N . VAL A 1 75 ? -9.271 -9.767 6.188 1.00 96.19 75 VAL A N 1
ATOM 578 C CA . VAL A 1 75 ? -9.978 -10.885 5.555 1.00 96.19 75 VAL A CA 1
ATOM 579 C C . VAL A 1 75 ? -9.334 -11.195 4.206 1.00 96.19 75 VAL A C 1
ATOM 581 O O . VAL A 1 75 ? -9.022 -10.285 3.441 1.00 96.19 75 VAL A O 1
ATOM 584 N N . ARG A 1 76 ? -9.142 -12.487 3.898 1.00 96.81 76 ARG A N 1
ATOM 585 C CA . ARG A 1 76 ? -8.553 -12.941 2.628 1.00 96.81 76 ARG A CA 1
ATOM 586 C C . ARG A 1 76 ? -9.414 -12.506 1.432 1.00 96.81 76 ARG A C 1
ATOM 588 O O . ARG A 1 76 ? -10.524 -13.024 1.291 1.00 96.81 76 ARG A O 1
ATOM 595 N N . PRO A 1 77 ? -8.903 -11.657 0.523 1.00 96.94 77 PRO A N 1
ATOM 596 C CA . PRO A 1 77 ? -9.621 -11.299 -0.697 1.00 96.94 77 PRO A CA 1
ATOM 597 C C . PRO A 1 77 ? -9.739 -12.487 -1.662 1.00 96.94 77 PRO A C 1
ATOM 599 O O . PRO A 1 77 ? -8.837 -13.322 -1.751 1.00 96.94 77 PRO A O 1
ATOM 602 N N . GLY A 1 78 ? -10.818 -12.548 -2.448 1.00 95.88 78 GLY A N 1
ATOM 603 C CA . GLY A 1 78 ? -11.039 -13.637 -3.413 1.00 95.88 78 GLY A CA 1
ATOM 604 C C . GLY A 1 78 ? -9.987 -13.704 -4.530 1.00 95.88 78 GLY A C 1
ATOM 605 O O . GLY A 1 78 ? -9.608 -14.792 -4.952 1.00 95.88 78 GLY A O 1
ATOM 606 N N . LEU A 1 79 ? -9.472 -12.545 -4.958 1.00 95.06 79 LEU A N 1
ATOM 607 C CA . LEU A 1 79 ? -8.440 -12.415 -5.997 1.00 95.06 79 LEU A CA 1
ATOM 608 C C . LEU A 1 79 ? -7.004 -12.572 -5.459 1.00 95.06 79 LEU A C 1
ATOM 610 O O . LEU A 1 79 ? -6.042 -12.413 -6.212 1.00 95.06 79 LEU A O 1
ATOM 614 N N . ALA A 1 80 ? -6.839 -12.867 -4.166 1.00 96.62 80 ALA A N 1
ATOM 615 C CA . ALA A 1 80 ? -5.529 -13.128 -3.588 1.00 96.62 80 ALA A CA 1
ATOM 616 C C . ALA A 1 80 ? -4.939 -14.433 -4.132 1.00 96.62 80 ALA A C 1
ATOM 618 O O . ALA A 1 80 ? -5.567 -15.495 -4.059 1.00 96.62 80 ALA A O 1
ATOM 619 N N . VAL A 1 81 ? -3.694 -14.359 -4.597 1.00 96.75 81 VAL A N 1
ATOM 620 C CA . VAL A 1 81 ? -2.932 -15.516 -5.083 1.00 96.75 81 VAL A CA 1
ATOM 621 C C . VAL A 1 81 ? -1.885 -15.950 -4.064 1.00 96.75 81 VAL A C 1
ATOM 623 O O . VAL A 1 81 ? -1.670 -17.146 -3.888 1.00 96.75 81 VAL A O 1
ATOM 626 N N . THR A 1 82 ? -1.282 -15.006 -3.339 1.00 94.81 82 THR A N 1
ATOM 627 C CA . THR A 1 82 ? -0.282 -15.291 -2.301 1.00 94.81 82 THR A CA 1
ATOM 628 C C . THR A 1 82 ? -0.616 -14.579 -0.988 1.00 94.81 82 THR A C 1
ATOM 630 O O . THR A 1 82 ? -1.413 -13.638 -0.954 1.00 94.81 82 THR A O 1
ATOM 633 N N . GLY A 1 83 ? -0.026 -15.055 0.110 1.00 92.12 83 GLY A N 1
ATOM 634 C CA . GLY A 1 83 ? -0.175 -14.478 1.446 1.00 92.12 83 GLY A CA 1
ATOM 635 C C . GLY A 1 83 ? -0.807 -15.422 2.484 1.00 92.12 83 GLY A C 1
ATOM 636 O O . GLY A 1 83 ? -1.073 -16.586 2.169 1.00 92.12 83 GLY A O 1
ATOM 637 N N . PRO A 1 84 ? -1.030 -14.924 3.716 1.00 95.56 84 PRO A N 1
ATOM 638 C CA . PRO A 1 84 ? -0.633 -13.586 4.151 1.00 95.56 84 PRO A CA 1
ATOM 639 C C . PRO A 1 84 ? 0.899 -13.485 4.287 1.00 95.56 84 PRO A C 1
ATOM 641 O O . PRO A 1 84 ? 1.557 -14.477 4.595 1.00 95.56 84 PRO A O 1
ATOM 644 N N . ASP A 1 85 ? 1.477 -12.316 4.010 1.00 95.75 85 ASP A N 1
ATOM 645 C CA . ASP A 1 85 ? 2.908 -12.048 4.231 1.00 95.75 85 ASP A CA 1
ATOM 646 C C . ASP A 1 85 ? 3.230 -11.766 5.716 1.00 95.75 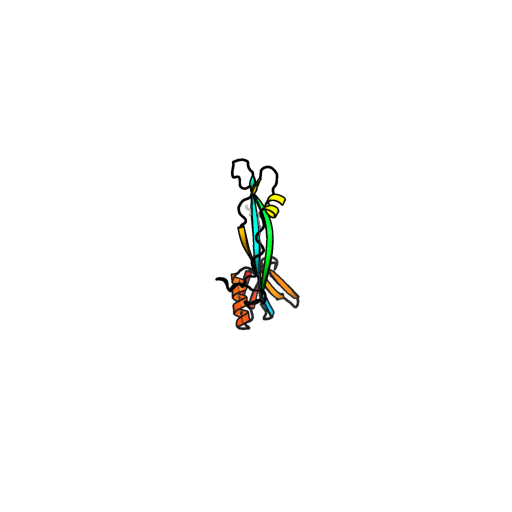85 ASP A C 1
ATOM 648 O O . ASP A 1 85 ? 2.356 -11.871 6.581 1.00 95.75 85 ASP A O 1
ATOM 652 N N . GLU A 1 86 ? 4.471 -11.378 6.043 1.00 94.88 86 GLU A N 1
ATOM 653 C CA . GLU A 1 86 ? 4.853 -11.055 7.428 1.00 94.88 86 GLU A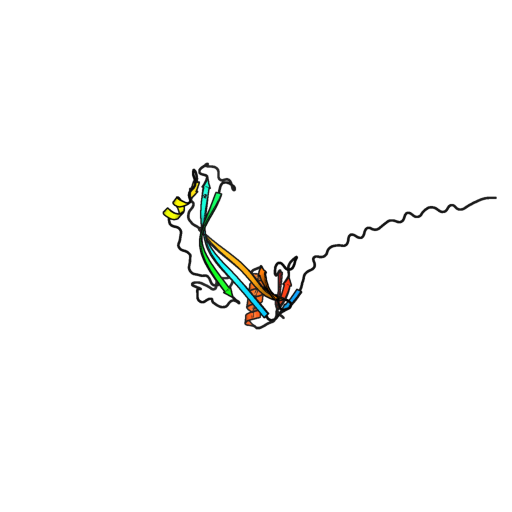 CA 1
ATOM 654 C C . GLU A 1 86 ? 4.081 -9.872 8.047 1.00 94.88 86 GLU A C 1
ATOM 656 O O . GLU A 1 86 ? 4.059 -9.720 9.271 1.00 94.88 86 GLU A O 1
ATOM 661 N N . LYS A 1 87 ? 3.418 -9.047 7.226 1.00 95.31 87 LYS A N 1
ATOM 662 C CA . LYS A 1 87 ? 2.546 -7.944 7.657 1.00 95.31 87 LYS A CA 1
ATOM 663 C C . LYS A 1 87 ? 1.068 -8.337 7.692 1.00 95.31 87 LYS A C 1
ATOM 665 O O . LYS A 1 87 ? 0.214 -7.508 8.008 1.00 95.31 87 LYS A O 1
ATOM 670 N N . GLY A 1 88 ? 0.746 -9.597 7.407 1.00 95.56 88 GLY A N 1
ATOM 671 C CA . GLY A 1 88 ? -0.629 -10.077 7.372 1.00 95.56 88 GLY A CA 1
ATOM 672 C C . GLY A 1 88 ? -1.384 -9.682 6.100 1.00 95.56 88 GLY A C 1
ATOM 673 O O . GLY A 1 88 ? -2.614 -9.670 6.126 1.00 95.56 88 GLY A O 1
ATOM 674 N N . LEU A 1 89 ? -0.683 -9.314 5.021 1.00 98.00 89 LEU A N 1
ATOM 675 C CA . LEU A 1 89 ? -1.286 -8.834 3.778 1.00 98.00 89 LEU A CA 1
ATOM 676 C C . LEU A 1 89 ? -1.331 -9.928 2.712 1.00 98.00 89 LEU A C 1
ATOM 678 O O . LEU A 1 89 ? -0.373 -10.673 2.501 1.00 98.00 89 LEU A O 1
ATOM 682 N N . TRP A 1 90 ? -2.453 -9.992 2.010 1.00 98.31 90 TRP A N 1
ATOM 683 C CA . TRP A 1 90 ? -2.670 -10.840 0.849 1.00 98.31 90 TRP A CA 1
ATOM 684 C C . TRP A 1 90 ? -2.319 -10.087 -0.426 1.00 98.31 90 TRP A C 1
ATOM 686 O O . TRP A 1 90 ? -2.642 -8.906 -0.564 1.00 98.31 90 TRP A O 1
ATOM 696 N N . TRP A 1 91 ? -1.695 -10.784 -1.370 1.00 98.31 91 TRP A N 1
ATOM 697 C CA . TRP A 1 91 ? -1.164 -10.199 -2.597 1.00 98.31 91 TRP A CA 1
ATOM 698 C C . TRP A 1 91 ? -1.833 -10.795 -3.847 1.00 98.31 91 TRP A C 1
ATOM 700 O O . TRP A 1 91 ? -2.183 -11.985 -3.862 1.00 98.31 91 TRP A O 1
ATOM 710 N N . PRO A 1 92 ? -2.039 -9.984 -4.904 1.00 98.00 92 PRO A N 1
ATOM 711 C CA . PRO A 1 92 ? -2.626 -10.455 -6.152 1.00 98.00 92 PRO A CA 1
ATOM 712 C C . PRO A 1 92 ? -1.620 -11.276 -6.965 1.00 98.00 92 PRO A C 1
ATOM 714 O O . PRO A 1 92 ? -0.457 -11.438 -6.591 1.00 98.00 92 PRO A O 1
ATOM 717 N N . GLN A 1 93 ? -2.064 -11.776 -8.118 1.00 97.38 93 GLN A N 1
ATOM 718 C CA . GLN A 1 93 ? -1.145 -12.280 -9.137 1.00 97.38 93 GLN A CA 1
ATOM 719 C C . GLN A 1 93 ? -0.148 -11.200 -9.580 1.00 97.38 93 GLN A C 1
ATOM 721 O O . GLN A 1 93 ? -0.461 -10.006 -9.583 1.00 97.38 93 GLN A O 1
ATOM 726 N N . LEU A 1 94 ? 1.042 -11.631 -9.999 1.00 97.31 94 LEU A N 1
ATOM 727 C CA . LEU A 1 94 ? 2.041 -10.722 -10.548 1.00 97.31 94 LEU A CA 1
ATOM 728 C C . LEU A 1 94 ? 1.568 -10.141 -11.894 1.00 97.31 94 LEU A C 1
ATOM 730 O O . LEU A 1 94 ? 1.052 -10.898 -12.722 1.00 97.31 94 LEU A O 1
ATOM 734 N N . PRO A 1 95 ? 1.770 -8.833 -12.152 1.00 97.44 95 PRO A N 1
ATOM 735 C CA . PRO A 1 95 ? 1.599 -8.277 -13.488 1.00 97.44 95 PRO A CA 1
ATOM 736 C C . PRO A 1 95 ? 2.543 -8.968 -14.486 1.00 97.44 95 PRO A C 1
ATOM 738 O O . PRO A 1 95 ? 3.639 -9.395 -14.095 1.00 97.44 95 PRO A O 1
ATOM 741 N N . PRO A 1 96 ? 2.175 -9.042 -15.778 1.00 97.31 96 PRO A N 1
ATOM 742 C CA . PRO A 1 96 ? 3.075 -9.555 -16.804 1.00 97.31 96 PRO A CA 1
ATOM 743 C C . PRO A 1 96 ? 4.366 -8.731 -16.826 1.00 97.31 96 PRO A C 1
ATOM 745 O O . PRO A 1 96 ? 4.331 -7.499 -16.778 1.00 97.31 96 PRO A O 1
ATOM 748 N N . LYS A 1 97 ? 5.510 -9.420 -16.872 1.00 97.81 97 LYS A N 1
ATOM 749 C CA . LYS A 1 97 ? 6.818 -8.769 -16.980 1.00 97.81 97 LYS A CA 1
ATOM 750 C C . LYS A 1 97 ? 6.909 -8.053 -18.334 1.00 97.81 97 LYS A C 1
ATOM 752 O O . LYS A 1 97 ? 6.545 -8.679 -19.331 1.00 97.81 97 LYS A O 1
ATOM 757 N N . PRO A 1 98 ? 7.392 -6.796 -18.393 1.00 97.62 98 PRO A N 1
ATOM 758 C CA . PRO A 1 98 ? 7.568 -6.109 -19.666 1.00 97.62 98 PRO A CA 1
ATOM 759 C C . PRO A 1 98 ? 8.532 -6.877 -20.569 1.00 97.62 98 PRO A C 1
ATOM 761 O O . PRO A 1 98 ? 9.529 -7.442 -20.102 1.00 97.62 98 PRO A O 1
ATOM 764 N N . THR A 1 99 ? 8.199 -6.915 -21.853 1.00 97.56 99 THR A N 1
ATOM 765 C CA . THR A 1 99 ? 9.017 -7.553 -22.885 1.00 97.56 99 THR A CA 1
ATOM 766 C C . THR A 1 99 ? 10.169 -6.644 -23.307 1.00 97.56 99 THR A C 1
ATOM 768 O O . THR A 1 99 ? 10.209 -5.470 -22.947 1.00 97.56 99 THR A O 1
ATOM 771 N N . VAL A 1 100 ? 11.123 -7.184 -24.071 1.00 96.88 100 VAL A N 1
ATOM 772 C CA . VAL A 1 100 ? 12.197 -6.371 -24.667 1.00 96.88 100 VAL A CA 1
ATOM 773 C C . VAL A 1 100 ? 11.598 -5.294 -25.575 1.00 96.88 100 VAL A C 1
ATOM 775 O O . VAL A 1 100 ? 11.948 -4.129 -25.425 1.00 96.88 100 VAL A O 1
ATOM 778 N N . ASP A 1 101 ? 10.620 -5.655 -26.408 1.00 97.31 101 ASP A N 1
ATOM 779 C CA . ASP A 1 101 ? 9.951 -4.715 -27.311 1.00 97.31 101 ASP A CA 1
ATOM 780 C C . ASP A 1 101 ? 9.257 -3.572 -26.549 1.00 97.31 101 ASP A C 1
ATOM 782 O O . ASP A 1 101 ? 9.359 -2.413 -26.947 1.00 97.31 101 ASP A O 1
ATOM 786 N N . ASP A 1 102 ? 8.600 -3.865 -25.417 1.00 97.44 102 ASP A N 1
ATOM 787 C CA . ASP A 1 102 ? 7.972 -2.834 -24.574 1.00 97.44 102 ASP A CA 1
ATOM 788 C C . ASP A 1 102 ? 8.999 -1.831 -24.023 1.00 97.44 102 ASP A C 1
ATOM 790 O O . ASP A 1 102 ? 8.692 -0.649 -23.854 1.00 97.44 102 ASP A O 1
ATOM 794 N N . ILE A 1 103 ? 10.199 -2.316 -23.690 1.00 97.12 103 ILE A N 1
ATOM 795 C CA . ILE A 1 103 ? 11.292 -1.524 -23.114 1.00 97.12 103 ILE A CA 1
ATOM 796 C C . ILE A 1 103 ? 11.923 -0.653 -24.200 1.00 97.12 103 ILE A C 1
ATOM 798 O O . ILE A 1 103 ? 12.059 0.556 -24.024 1.00 97.12 103 ILE A O 1
ATOM 802 N N . GLU A 1 104 ? 12.254 -1.243 -25.347 1.00 95.38 104 GLU A N 1
ATOM 803 C CA . GLU A 1 104 ? 12.833 -0.526 -26.486 1.00 95.38 104 GLU A CA 1
ATOM 804 C C . GLU A 1 104 ? 11.875 0.534 -27.045 1.00 95.38 104 GLU A C 1
ATOM 806 O O . GLU A 1 104 ? 12.312 1.623 -27.411 1.00 95.38 104 GLU A O 1
ATOM 811 N N . ALA A 1 105 ? 10.562 0.280 -27.024 1.00 96.25 105 ALA A N 1
ATOM 812 C CA . ALA A 1 105 ? 9.551 1.249 -27.447 1.00 96.25 105 ALA A CA 1
ATOM 813 C C . ALA A 1 105 ? 9.505 2.526 -26.584 1.00 96.25 105 ALA A C 1
ATOM 815 O O . ALA A 1 105 ? 8.954 3.537 -27.023 1.00 96.25 105 ALA A O 1
ATOM 816 N N . ARG A 1 106 ? 10.046 2.492 -25.358 1.00 95.06 106 ARG A N 1
ATOM 817 C CA . ARG A 1 106 ? 10.074 3.629 -24.418 1.00 95.06 106 ARG A CA 1
ATOM 818 C C . ARG A 1 106 ? 11.476 4.195 -24.192 1.00 95.06 106 ARG A C 1
ATOM 820 O O . ARG A 1 106 ? 11.641 5.048 -23.317 1.00 95.06 106 ARG A O 1
ATOM 827 N N . LEU A 1 107 ? 12.464 3.701 -24.933 1.00 94.12 107 LEU A N 1
ATOM 828 C CA . LEU A 1 107 ? 13.861 4.103 -24.839 1.00 94.12 107 LEU A CA 1
ATOM 829 C C . LEU A 1 107 ? 14.085 5.448 -25.546 1.00 94.12 107 LEU A C 1
ATOM 831 O O . LEU A 1 107 ? 13.785 5.575 -26.735 1.00 94.12 107 LEU A O 1
ATOM 835 N N . ASP A 1 108 ? 14.656 6.432 -24.847 1.00 91.50 108 ASP A N 1
ATOM 836 C CA . ASP A 1 108 ? 15.056 7.697 -25.469 1.00 91.50 108 ASP A CA 1
ATOM 837 C C . ASP A 1 108 ? 16.489 7.641 -26.027 1.00 91.50 108 ASP A C 1
ATOM 839 O O . ASP A 1 108 ? 17.266 6.702 -25.827 1.00 91.50 108 ASP A O 1
ATOM 843 N N . LYS A 1 109 ? 16.862 8.685 -26.778 1.00 87.19 109 LYS A N 1
ATOM 844 C CA . LYS A 1 109 ? 18.213 8.817 -27.338 1.00 87.19 109 LYS A CA 1
ATOM 845 C C . LYS A 1 109 ? 19.248 8.891 -26.216 1.00 87.19 109 LYS A C 1
ATOM 847 O O . LYS A 1 109 ? 19.127 9.722 -25.322 1.00 87.19 109 LYS A O 1
ATOM 852 N N . ASN A 1 110 ? 20.323 8.116 -26.362 1.00 88.56 110 ASN A N 1
ATOM 853 C CA . ASN A 1 110 ? 21.426 8.023 -25.401 1.00 88.56 110 ASN A CA 1
ATOM 854 C C . ASN A 1 110 ? 20.997 7.491 -24.029 1.00 88.56 110 ASN A C 1
ATOM 856 O O . ASN A 1 110 ? 21.582 7.873 -23.023 1.00 88.56 110 ASN A O 1
ATOM 860 N N . GLU A 1 111 ? 20.001 6.614 -23.972 1.00 91.94 111 GLU A N 1
ATOM 861 C CA . GLU A 1 111 ? 19.673 5.880 -22.756 1.00 91.94 111 GLU A CA 1
ATOM 862 C C . GLU A 1 111 ? 20.071 4.408 -22.873 1.00 91.94 111 GLU A C 1
ATOM 864 O O . GLU A 1 111 ? 20.149 3.835 -23.963 1.00 91.94 111 GLU A O 1
ATOM 869 N N . ARG A 1 112 ? 20.296 3.777 -21.722 1.00 91.75 112 ARG A N 1
ATOM 870 C CA . ARG A 1 112 ? 20.437 2.328 -21.591 1.00 91.75 112 ARG A CA 1
ATOM 871 C C . ARG A 1 112 ? 19.445 1.817 -20.549 1.00 91.75 112 ARG A C 1
ATOM 873 O O . ARG A 1 112 ? 19.464 2.321 -19.421 1.00 91.75 112 ARG A O 1
ATOM 880 N N . PRO A 1 113 ? 18.598 0.831 -20.893 1.00 94.50 113 PRO A N 1
ATOM 881 C CA . PRO A 1 113 ? 17.671 0.249 -19.939 1.00 94.50 113 PRO A CA 1
ATOM 882 C C . PRO A 1 113 ? 18.396 -0.713 -18.994 1.00 94.50 113 PRO A C 1
ATOM 884 O O . PRO A 1 113 ? 19.246 -1.505 -19.405 1.00 94.50 113 PRO A O 1
ATOM 887 N N . GLU A 1 114 ? 18.016 -0.684 -17.725 1.00 93.94 114 GLU A N 1
ATOM 888 C CA . GLU A 1 114 ? 18.332 -1.734 -16.764 1.00 93.94 114 GLU A CA 1
ATOM 889 C C . GLU A 1 114 ? 17.335 -2.899 -16.844 1.00 93.94 114 GLU A C 1
ATOM 891 O O . GLU A 1 114 ? 16.299 -2.842 -17.511 1.00 93.94 114 GLU A O 1
ATOM 896 N N . ALA A 1 115 ? 17.637 -3.984 -16.128 1.00 95.25 115 ALA A N 1
ATOM 897 C CA . ALA A 1 115 ? 16.708 -5.095 -15.995 1.00 95.25 115 ALA A CA 1
ATOM 898 C C . ALA A 1 115 ? 15.399 -4.636 -15.315 1.00 95.25 115 ALA A C 1
ATOM 900 O O . ALA A 1 115 ? 15.457 -3.908 -14.322 1.00 95.25 115 ALA A O 1
ATOM 901 N N . PRO A 1 116 ? 14.221 -5.097 -15.787 1.00 97.44 116 PRO A N 1
ATOM 902 C CA . PRO A 1 116 ? 12.959 -4.805 -15.121 1.00 97.44 116 PRO A CA 1
ATOM 903 C C . PRO A 1 116 ? 12.954 -5.281 -13.671 1.00 97.44 116 PRO A C 1
ATOM 905 O O . PRO A 1 116 ? 13.275 -6.439 -13.388 1.00 97.44 116 PRO A O 1
ATOM 908 N N . GLU A 1 117 ? 12.514 -4.401 -12.781 1.00 97.88 117 GLU A N 1
ATOM 909 C CA . GLU A 1 117 ? 12.412 -4.630 -11.345 1.00 97.88 117 GLU A CA 1
ATOM 910 C C . GLU A 1 117 ? 10.944 -4.591 -10.913 1.00 97.88 117 GLU A C 1
ATOM 912 O O . GLU A 1 117 ? 10.177 -3.718 -11.324 1.00 97.88 117 GLU A O 1
ATOM 917 N N . LEU A 1 118 ? 10.535 -5.552 -10.084 1.00 97.94 118 LEU A N 1
ATOM 918 C CA . LEU A 1 118 ? 9.186 -5.594 -9.535 1.00 97.94 118 LEU A CA 1
ATOM 919 C C . LEU A 1 118 ? 9.152 -4.841 -8.205 1.00 97.94 118 LEU A C 1
ATOM 921 O O . LEU A 1 118 ? 9.698 -5.308 -7.206 1.00 97.94 118 LEU A O 1
ATOM 925 N N . ILE A 1 119 ? 8.445 -3.719 -8.173 1.00 97.81 119 ILE A N 1
ATOM 926 C CA . ILE A 1 119 ? 8.267 -2.912 -6.970 1.00 97.81 119 ILE A CA 1
ATOM 927 C C . ILE A 1 119 ? 6.961 -3.286 -6.270 1.00 97.81 119 ILE A C 1
ATOM 929 O O . ILE A 1 119 ? 5.907 -3.414 -6.898 1.00 97.81 119 ILE A O 1
ATOM 933 N N . LYS A 1 120 ? 7.046 -3.439 -4.946 1.00 96.94 120 LYS A N 1
ATOM 934 C CA . LYS A 1 120 ? 5.914 -3.642 -4.037 1.00 96.94 120 LYS A CA 1
ATOM 935 C C . LYS A 1 120 ? 5.615 -2.340 -3.301 1.00 96.94 120 LYS A C 1
ATOM 937 O O . LYS A 1 120 ? 6.513 -1.786 -2.672 1.00 96.94 120 LYS A O 1
ATOM 942 N N . SER A 1 121 ? 4.365 -1.890 -3.312 1.00 97.69 121 SER A N 1
ATOM 943 C CA . SER A 1 121 ? 3.898 -0.783 -2.469 1.00 97.69 121 SER A CA 1
ATOM 944 C C . SER A 1 121 ? 2.639 -1.169 -1.701 1.00 97.69 121 SER A C 1
ATOM 946 O O . SER A 1 121 ? 1.915 -2.086 -2.095 1.00 97.69 121 SER A O 1
ATOM 948 N N . VAL A 1 122 ? 2.407 -0.490 -0.577 1.00 98.31 122 VAL A N 1
ATOM 949 C CA . VAL A 1 122 ? 1.208 -0.671 0.243 1.00 98.31 122 VAL A CA 1
ATOM 950 C C . VAL A 1 122 ? 0.716 0.687 0.713 1.00 98.31 122 VAL A C 1
ATOM 952 O O . VAL A 1 122 ? 1.456 1.397 1.393 1.00 98.31 122 VAL A O 1
ATOM 955 N N . ASP A 1 123 ? -0.538 0.988 0.403 1.00 98.50 123 ASP A N 1
ATOM 956 C CA . ASP A 1 123 ? -1.229 2.182 0.874 1.00 98.50 123 ASP A CA 1
ATOM 957 C C . ASP A 1 123 ? -2.230 1.784 1.960 1.00 98.50 123 ASP A C 1
ATOM 959 O O . ASP A 1 123 ? -3.173 1.029 1.713 1.00 98.50 123 ASP A O 1
ATOM 963 N N . TYR A 1 124 ? -2.010 2.269 3.182 1.00 98.56 124 TYR A N 1
ATOM 964 C CA . TYR A 1 124 ? -2.887 1.996 4.318 1.00 98.56 124 TYR A CA 1
ATOM 965 C C . TYR A 1 124 ? -3.900 3.119 4.484 1.00 98.56 124 TYR A C 1
ATOM 967 O O . TYR A 1 124 ? -3.542 4.299 4.524 1.00 98.56 124 TYR A O 1
ATOM 975 N N . THR A 1 125 ? -5.165 2.750 4.650 1.00 98.62 125 THR A N 1
ATOM 976 C CA . THR A 1 125 ? -6.240 3.692 4.953 1.00 98.62 125 THR A CA 1
ATOM 977 C C . THR A 1 125 ? -7.145 3.154 6.055 1.00 98.62 125 THR A C 1
ATOM 979 O O . THR A 1 125 ? -7.283 1.945 6.254 1.00 98.62 125 THR A O 1
ATOM 982 N N . LEU A 1 126 ? -7.768 4.072 6.787 1.00 98.31 126 LEU A N 1
ATOM 983 C CA . LEU A 1 126 ? -8.835 3.768 7.726 1.00 98.31 126 LEU A CA 1
ATOM 984 C C . LEU A 1 126 ? -10.082 4.518 7.272 1.00 98.31 126 LEU A C 1
ATOM 986 O O . LEU A 1 126 ? -10.073 5.742 7.137 1.00 98.31 126 LEU A O 1
ATOM 990 N N . THR A 1 127 ? -11.148 3.772 7.019 1.00 97.81 127 THR A N 1
ATOM 991 C CA . THR A 1 127 ? -12.467 4.333 6.757 1.00 97.81 127 THR A CA 1
ATOM 992 C C . THR A 1 127 ? -13.235 4.384 8.065 1.00 97.81 127 THR A C 1
ATOM 994 O O . THR A 1 127 ? -13.350 3.368 8.740 1.00 97.81 127 THR A O 1
ATOM 997 N N . VAL A 1 128 ? -13.730 5.559 8.437 1.00 95.38 128 VAL A N 1
ATOM 998 C CA . VAL A 1 128 ? -14.400 5.825 9.717 1.00 95.38 128 VAL A CA 1
ATOM 999 C C . VAL A 1 128 ? -15.674 6.619 9.486 1.00 95.38 128 VAL A C 1
ATOM 1001 O O . VAL A 1 128 ? -15.742 7.440 8.570 1.00 95.38 128 VAL A O 1
ATOM 1004 N N . ASN A 1 129 ? -16.671 6.405 10.336 1.00 89.94 129 ASN A N 1
ATOM 1005 C CA . ASN A 1 129 ? -17.848 7.258 10.401 1.00 89.94 129 ASN A CA 1
ATOM 1006 C C . ASN A 1 129 ? -17.625 8.375 11.431 1.00 89.94 129 ASN A C 1
ATOM 1008 O O . ASN A 1 129 ? -17.628 8.134 12.637 1.00 89.94 129 ASN A O 1
ATOM 1012 N N . GLN A 1 130 ? -17.393 9.598 10.953 1.00 83.25 130 GLN A N 1
ATOM 1013 C CA . GLN A 1 130 ? -17.202 10.782 11.788 1.00 83.25 130 GLN A CA 1
ATOM 1014 C C . GLN A 1 130 ? -18.449 11.663 11.673 1.00 83.25 130 GLN A C 1
ATOM 1016 O O . GLN A 1 130 ? -18.741 12.192 10.604 1.00 83.25 130 GLN A O 1
ATOM 1021 N N . ALA A 1 131 ? -19.193 11.821 12.773 1.00 80.62 131 ALA A N 1
ATOM 1022 C CA . ALA A 1 131 ? -20.401 12.655 12.828 1.00 80.62 131 ALA A CA 1
ATOM 1023 C C . ALA A 1 131 ? -21.448 12.339 11.732 1.00 80.62 131 ALA A C 1
ATOM 1025 O O . ALA A 1 131 ? -22.106 13.237 11.211 1.00 80.62 131 ALA A O 1
ATOM 1026 N N . GLY A 1 132 ? -21.605 11.060 11.374 1.00 83.50 132 GLY A N 1
ATOM 1027 C CA . GLY A 1 132 ? -22.551 10.610 10.348 1.00 83.50 132 GLY A CA 1
ATOM 1028 C C . GLY A 1 132 ? -22.011 10.674 8.916 1.00 83.50 132 GLY A C 1
ATOM 1029 O O . GLY A 1 132 ? -22.725 10.294 7.989 1.00 83.50 132 GLY A O 1
ATOM 1030 N N . GLN A 1 133 ? -20.769 11.127 8.717 1.00 89.25 133 GLN A N 1
ATOM 1031 C CA . GLN A 1 133 ? -20.101 11.133 7.422 1.00 89.25 133 GLN A CA 1
ATOM 1032 C C . GLN A 1 133 ? -18.989 10.082 7.380 1.00 89.25 133 GLN A C 1
ATOM 1034 O O . GLN A 1 133 ? -18.056 10.095 8.184 1.00 89.25 133 GLN A O 1
ATOM 1039 N N . GLN A 1 134 ? -19.053 9.201 6.385 1.00 93.75 134 GLN A N 1
ATOM 1040 C CA . GLN A 1 134 ? -17.984 8.250 6.112 1.00 93.75 134 GLN A CA 1
ATOM 1041 C C . GLN A 1 134 ? -16.789 8.972 5.478 1.00 93.75 134 GLN A C 1
ATOM 1043 O O . GLN A 1 134 ? -16.931 9.683 4.479 1.00 93.75 134 GLN A O 1
ATOM 1048 N N . ARG A 1 135 ? -15.601 8.795 6.058 1.00 94.62 135 ARG A N 1
ATOM 1049 C CA . ARG A 1 135 ? -14.341 9.357 5.559 1.00 94.62 135 ARG A CA 1
ATOM 1050 C C . ARG A 1 135 ? -13.286 8.268 5.485 1.00 94.62 135 ARG A C 1
ATOM 1052 O O . ARG A 1 135 ? -13.087 7.543 6.453 1.00 94.62 135 ARG A O 1
ATOM 1059 N N . THR A 1 136 ? -12.583 8.193 4.361 1.00 96.88 136 THR A N 1
ATOM 1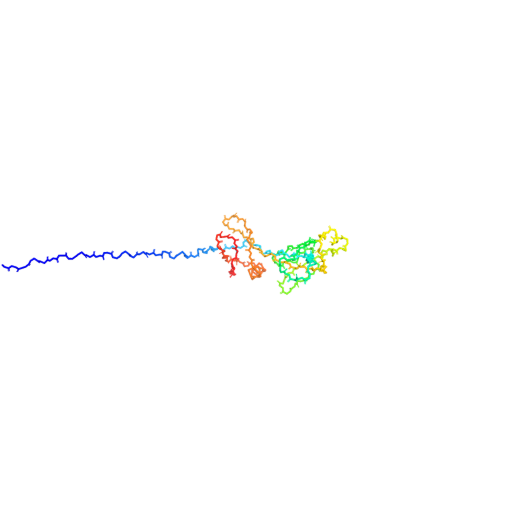060 C CA . THR A 1 136 ? -11.393 7.350 4.200 1.00 96.88 136 THR A CA 1
ATOM 1061 C C . THR A 1 136 ? -10.160 8.220 4.357 1.00 96.88 136 THR A C 1
ATOM 1063 O O . THR A 1 136 ? -9.976 9.184 3.614 1.00 96.88 136 THR A O 1
ATOM 1066 N N . LEU A 1 137 ? -9.335 7.897 5.346 1.00 97.19 137 LEU A N 1
ATOM 1067 C CA . LEU A 1 137 ? -8.170 8.686 5.718 1.00 97.19 137 LEU A CA 1
ATOM 1068 C C . LEU A 1 137 ? -6.893 7.853 5.562 1.00 97.19 137 LEU A C 1
ATOM 1070 O O . LEU A 1 137 ? -6.886 6.682 5.954 1.00 97.19 137 LEU A O 1
ATOM 1074 N N . PRO A 1 138 ? -5.804 8.427 5.021 1.00 98.00 138 PRO A N 1
ATOM 1075 C CA . PRO A 1 138 ? -4.518 7.751 4.963 1.00 98.00 138 PRO A CA 1
ATOM 1076 C C . PRO A 1 138 ? -3.974 7.501 6.370 1.00 98.00 138 PRO A C 1
ATOM 1078 O O . PRO A 1 138 ? -4.186 8.285 7.301 1.00 98.00 138 PRO A O 1
ATOM 1081 N N . THR A 1 139 ? -3.253 6.397 6.526 1.00 98.00 139 THR A N 1
ATOM 1082 C CA . THR A 1 139 ? -2.616 6.032 7.789 1.00 98.00 139 THR A CA 1
ATOM 1083 C C . THR A 1 139 ? -1.356 5.193 7.557 1.00 98.00 139 THR A C 1
ATOM 1085 O O . THR A 1 139 ? -0.829 5.127 6.448 1.00 98.00 139 THR A O 1
ATOM 1088 N N . ARG A 1 140 ? -0.833 4.581 8.620 1.00 97.62 140 ARG A N 1
ATOM 1089 C CA . ARG A 1 140 ? 0.350 3.718 8.615 1.00 97.62 140 ARG A CA 1
ATOM 1090 C C . ARG A 1 140 ? 0.006 2.289 9.025 1.00 97.62 140 ARG A C 1
ATOM 1092 O O . ARG A 1 140 ? -1.077 2.013 9.541 1.00 97.62 140 ARG A O 1
ATOM 1099 N N . TYR A 1 141 ? 0.959 1.388 8.811 1.00 97.62 141 TYR A N 1
ATOM 1100 C CA . TYR A 1 141 ? 0.798 -0.041 9.071 1.00 97.62 141 TYR A CA 1
ATOM 1101 C C . TYR A 1 141 ? 0.335 -0.345 10.503 1.00 97.62 141 TYR A C 1
ATOM 1103 O O . TYR A 1 141 ? -0.527 -1.198 10.696 1.00 97.62 141 TYR A O 1
ATOM 1111 N N . GLU A 1 142 ? 0.866 0.361 11.501 1.00 98.00 142 GLU A N 1
ATOM 1112 C CA . GLU A 1 142 ? 0.548 0.127 12.912 1.00 98.00 142 GLU A CA 1
ATOM 1113 C C . GLU A 1 142 ? -0.942 0.356 13.185 1.00 98.00 142 GLU A C 1
ATOM 1115 O O . GLU A 1 142 ? -1.587 -0.479 13.812 1.00 98.00 142 GLU A O 1
ATOM 1120 N N . VAL A 1 143 ? -1.507 1.435 12.634 1.00 98.00 143 VAL A N 1
ATOM 1121 C CA . VAL A 1 143 ? -2.933 1.769 12.767 1.00 98.00 143 VAL A CA 1
ATOM 1122 C C . VAL A 1 143 ? -3.803 0.740 12.063 1.00 98.00 143 VAL A C 1
ATOM 1124 O O . VAL A 1 143 ? -4.770 0.255 12.647 1.00 98.00 143 VAL A O 1
ATOM 1127 N N . TYR A 1 144 ? -3.441 0.367 10.831 1.00 98.19 144 TYR A N 1
ATOM 1128 C CA . TYR A 1 144 ? -4.125 -0.705 10.110 1.00 98.19 144 TYR A CA 1
ATOM 1129 C C . TYR A 1 144 ? -4.136 -1.996 10.936 1.00 98.19 144 TYR A C 1
ATOM 1131 O O . TYR A 1 144 ? -5.183 -2.618 11.107 1.00 98.19 144 TYR A O 1
ATOM 1139 N N . ARG A 1 145 ? -2.987 -2.396 11.497 1.00 97.75 145 ARG A N 1
ATOM 1140 C CA . ARG A 1 145 ? -2.875 -3.655 12.235 1.00 97.75 145 ARG A CA 1
ATOM 1141 C C . ARG A 1 145 ? -3.672 -3.640 13.536 1.00 97.75 145 ARG A C 1
ATOM 1143 O O . ARG A 1 145 ? -4.284 -4.658 13.862 1.00 97.75 145 ARG A O 1
ATOM 1150 N N . GLU A 1 146 ? -3.659 -2.527 14.260 1.00 97.69 146 GLU A N 1
ATOM 1151 C CA . GLU A 1 146 ? -4.460 -2.318 15.471 1.00 97.69 146 GLU A CA 1
ATOM 1152 C C . GLU A 1 146 ? -5.959 -2.428 15.149 1.00 97.69 146 GLU A C 1
ATOM 1154 O O . GLU A 1 146 ? -6.672 -3.228 15.754 1.00 97.69 146 GLU A O 1
ATOM 1159 N N . ALA A 1 147 ? -6.415 -1.718 14.112 1.00 97.75 147 ALA A N 1
ATOM 1160 C CA . ALA A 1 147 ? -7.808 -1.722 13.682 1.00 97.75 147 ALA A CA 1
ATOM 1161 C C . ALA A 1 147 ? -8.273 -3.102 13.182 1.00 97.75 147 ALA A C 1
ATOM 1163 O O . ALA A 1 147 ? -9.373 -3.530 13.510 1.00 97.75 147 ALA A O 1
ATOM 1164 N N . VAL A 1 148 ? -7.433 -3.855 12.461 1.00 97.62 148 VAL A N 1
ATOM 1165 C CA . VAL A 1 148 ? -7.748 -5.242 12.063 1.00 97.62 148 VAL A CA 1
ATOM 1166 C C . VAL A 1 148 ? -7.953 -6.145 13.284 1.00 97.62 148 VAL A C 1
ATOM 1168 O O . VAL A 1 148 ? -8.880 -6.954 13.301 1.00 97.62 148 VAL A O 1
ATOM 1171 N N . LYS A 1 149 ? -7.103 -6.024 14.315 1.00 96.56 149 LYS A N 1
ATOM 1172 C CA . LYS A 1 149 ? -7.259 -6.799 15.559 1.00 96.56 149 LYS A CA 1
ATOM 1173 C C . LYS A 1 149 ? -8.544 -6.418 16.291 1.00 96.56 149 LYS A C 1
ATOM 1175 O O . LYS A 1 149 ? -9.265 -7.306 16.735 1.00 96.56 149 LYS A O 1
ATOM 1180 N N . ALA A 1 150 ? -8.828 -5.122 16.393 1.00 97.19 150 ALA A N 1
ATOM 1181 C CA . ALA A 1 150 ? -10.051 -4.625 17.008 1.00 97.19 150 ALA A CA 1
ATOM 1182 C C . ALA A 1 150 ? -11.293 -5.128 16.258 1.00 97.19 150 ALA A C 1
ATOM 1184 O O . ALA A 1 150 ? -12.215 -5.635 16.889 1.00 97.19 150 ALA A O 1
ATOM 1185 N N . HIS A 1 151 ? -11.272 -5.109 14.920 1.00 96.38 151 HIS A N 1
ATOM 1186 C CA . HIS A 1 151 ? -12.383 -5.581 14.095 1.00 96.38 151 HIS A CA 1
ATOM 1187 C C . HIS A 1 151 ? -12.644 -7.075 14.312 1.00 96.38 151 HIS A C 1
ATOM 1189 O O . HIS A 1 151 ? -13.792 -7.488 14.462 1.00 96.38 151 HIS A O 1
ATOM 1195 N N . ALA A 1 152 ? -11.589 -7.895 14.375 1.00 94.94 152 ALA A N 1
ATOM 1196 C CA . ALA A 1 152 ? -11.714 -9.327 14.654 1.00 94.94 152 ALA A CA 1
ATOM 1197 C C . ALA A 1 152 ? -12.374 -9.616 16.017 1.00 94.94 152 ALA A C 1
ATOM 1199 O O . ALA A 1 152 ? -13.081 -10.612 16.151 1.00 94.94 152 ALA A O 1
ATOM 1200 N N . ASN A 1 153 ? -12.180 -8.727 16.994 1.00 95.38 153 ASN A N 1
ATOM 1201 C CA . ASN A 1 153 ? -12.771 -8.812 18.330 1.00 95.38 153 ASN A CA 1
ATOM 1202 C C . ASN A 1 153 ? -14.071 -8.002 18.480 1.00 95.38 153 ASN A C 1
ATOM 1204 O O . ASN A 1 153 ? -14.633 -7.969 19.571 1.00 95.38 153 ASN A O 1
ATOM 1208 N N . GLN A 1 154 ? -14.544 -7.348 17.411 1.00 94.94 154 GLN A N 1
ATOM 1209 C CA . GLN A 1 154 ? -15.697 -6.439 17.422 1.00 94.94 154 GLN A CA 1
ATOM 1210 C C . GLN A 1 154 ? -15.561 -5.282 18.434 1.00 94.94 154 GLN A C 1
ATOM 1212 O O . GLN A 1 154 ? -16.556 -4.767 18.945 1.00 94.94 154 GLN A O 1
ATOM 1217 N N . SER A 1 155 ? -14.326 -4.867 18.720 1.00 96.69 155 SER A N 1
ATOM 1218 C CA . SER A 1 155 ? -14.025 -3.785 19.655 1.00 96.69 155 SER A CA 1
ATOM 1219 C C . SER A 1 155 ? -14.162 -2.414 18.981 1.00 96.69 155 SER A C 1
ATOM 1221 O O . SER A 1 155 ? -13.701 -2.247 17.843 1.00 96.69 155 SER A O 1
ATOM 1223 N N . PRO A 1 156 ? -14.741 -1.407 19.659 1.00 96.12 156 PRO A N 1
ATOM 1224 C CA . PRO A 1 156 ? -14.685 -0.022 19.210 1.00 96.12 156 PRO A CA 1
ATOM 1225 C C . PRO A 1 156 ? -13.249 0.517 19.190 1.00 96.12 156 PRO A C 1
ATOM 1227 O O . PRO A 1 156 ? -12.359 0.014 19.880 1.00 96.12 156 PRO A O 1
ATOM 1230 N N . LEU A 1 157 ? -13.039 1.578 18.414 1.00 96.81 157 LEU A N 1
ATOM 1231 C CA . LEU A 1 157 ? -11.785 2.320 18.365 1.00 96.81 157 LEU A CA 1
ATOM 1232 C C . LEU A 1 157 ? -11.990 3.743 18.871 1.00 96.81 157 LEU A C 1
ATOM 1234 O O . LEU A 1 157 ? -12.942 4.414 18.476 1.00 96.81 157 LEU A O 1
ATOM 1238 N N . GLU A 1 158 ? -11.049 4.233 19.668 1.00 96.62 158 GLU A N 1
ATOM 1239 C CA . GLU A 1 158 ? -10.767 5.662 19.759 1.00 96.62 158 GLU A CA 1
ATOM 1240 C C . GLU A 1 158 ? -9.796 6.030 18.636 1.00 96.62 158 GLU A C 1
ATOM 1242 O O . GLU A 1 158 ? -8.680 5.517 18.576 1.00 96.62 158 GLU A O 1
ATOM 1247 N N . VAL A 1 159 ? -10.219 6.905 17.733 1.00 96.31 159 VAL A N 1
ATOM 1248 C CA . VAL A 1 159 ? -9.442 7.356 16.580 1.00 96.31 159 VAL A CA 1
ATOM 1249 C C . VAL A 1 159 ? -8.825 8.707 16.899 1.00 96.31 159 VAL A C 1
ATOM 1251 O O . VAL A 1 159 ? -9.534 9.625 17.300 1.00 96.31 159 VAL A O 1
ATOM 1254 N N . ILE A 1 160 ? -7.515 8.838 16.682 1.00 95.44 160 ILE A N 1
ATOM 1255 C CA . ILE A 1 160 ? -6.761 10.079 16.877 1.00 95.44 160 ILE A CA 1
ATOM 1256 C C . ILE A 1 160 ? -6.297 10.577 15.506 1.00 95.44 160 ILE A C 1
ATOM 1258 O O . ILE A 1 160 ? -5.511 9.917 14.814 1.00 95.44 160 ILE A O 1
ATOM 1262 N N . LEU A 1 161 ? -6.804 11.738 15.102 1.00 94.38 161 LEU A N 1
ATOM 1263 C CA . LEU A 1 161 ? -6.548 12.333 13.796 1.00 94.38 161 LEU A CA 1
ATOM 1264 C C . LEU A 1 161 ? -5.269 13.168 13.775 1.00 94.38 161 LEU A C 1
ATOM 1266 O O . LEU A 1 161 ? -4.821 13.709 14.783 1.00 94.38 161 LEU A O 1
ATOM 1270 N N . GLY A 1 162 ? -4.680 13.255 12.587 1.00 91.25 162 GLY A N 1
ATOM 1271 C CA . GLY A 1 162 ? -3.541 14.112 12.297 1.00 91.25 162 GLY A CA 1
ATOM 1272 C C . GLY A 1 162 ? -3.922 15.570 12.068 1.00 91.25 162 GLY A C 1
ATOM 1273 O O . GLY A 1 162 ? -5.098 15.930 12.122 1.00 91.25 162 GLY A O 1
ATOM 1274 N N . PRO A 1 163 ? -2.924 16.422 11.772 1.00 88.31 163 PRO A N 1
ATOM 1275 C CA . PRO A 1 163 ? -3.152 17.827 11.469 1.00 88.31 163 PRO A CA 1
ATOM 1276 C C . PRO A 1 163 ? -4.232 18.009 10.400 1.00 88.31 163 PRO A C 1
ATOM 1278 O O . PRO A 1 163 ? -4.240 17.300 9.392 1.00 88.31 163 PRO A O 1
ATOM 1281 N N . GLN A 1 164 ? -5.122 18.979 10.623 1.00 85.44 164 GLN A N 1
ATOM 1282 C CA . GLN A 1 164 ? -6.228 19.307 9.712 1.00 85.44 164 GLN A CA 1
ATOM 1283 C C . GLN A 1 164 ? -7.172 18.124 9.421 1.00 85.44 164 GLN A C 1
ATOM 1285 O O . GLN A 1 164 ? -7.822 18.103 8.378 1.00 85.44 164 GLN A O 1
ATOM 1290 N N . ASP A 1 165 ? -7.231 17.124 10.309 1.00 87.38 165 ASP A N 1
ATOM 1291 C CA . ASP A 1 165 ? -8.039 15.912 10.142 1.00 87.38 165 ASP A CA 1
ATOM 1292 C C . ASP A 1 165 ? -7.763 15.182 8.809 1.00 87.38 165 ASP A C 1
ATOM 1294 O O . ASP A 1 165 ? -8.664 14.597 8.195 1.00 87.38 165 ASP A O 1
ATOM 1298 N N . GLY A 1 166 ? -6.516 15.269 8.324 1.00 90.38 166 GLY A N 1
ATOM 1299 C CA . GLY A 1 166 ? -6.097 14.759 7.015 1.00 90.38 166 GLY A CA 1
ATOM 1300 C C . GLY A 1 166 ? -5.583 13.317 7.016 1.00 90.38 166 GLY A C 1
ATOM 1301 O O . GLY A 1 166 ? -5.393 12.736 5.951 1.00 90.38 166 GLY A O 1
ATOM 1302 N N . SER A 1 167 ? -5.337 12.731 8.188 1.00 94.94 167 SER A N 1
ATOM 1303 C CA . SER A 1 167 ? -4.827 11.364 8.352 1.00 94.94 167 SER A CA 1
ATOM 1304 C C . SER A 1 167 ? -5.214 10.797 9.716 1.00 94.94 167 SER A C 1
ATOM 1306 O O . SER A 1 167 ? -5.662 11.534 10.594 1.00 94.94 167 SER A O 1
ATOM 1308 N N . VAL A 1 168 ? -5.026 9.493 9.913 1.00 96.25 168 VAL A N 1
ATOM 1309 C CA . VAL A 1 168 ? -5.137 8.865 11.239 1.00 96.25 168 VAL A CA 1
ATOM 1310 C C . VAL A 1 168 ? -3.739 8.621 11.789 1.00 96.25 168 VAL A C 1
ATOM 1312 O O . VAL A 1 168 ? -2.955 7.886 11.181 1.00 96.25 168 VAL A O 1
ATOM 1315 N N . LEU A 1 169 ? -3.430 9.228 12.936 1.00 95.56 169 LEU A N 1
ATOM 1316 C CA . LEU A 1 169 ? -2.132 9.087 13.598 1.00 95.56 169 LEU A CA 1
ATOM 1317 C C . LEU A 1 169 ? -2.050 7.803 14.414 1.00 95.56 169 LEU A C 1
ATOM 1319 O O . LEU A 1 169 ? -1.036 7.109 14.366 1.00 95.56 169 LEU A O 1
ATOM 1323 N N . SER A 1 170 ? -3.097 7.501 15.171 1.00 96.38 170 SER A N 1
ATOM 1324 C CA . SER A 1 170 ? -3.169 6.330 16.039 1.00 96.38 170 SER A CA 1
ATOM 1325 C C . SER A 1 170 ? -4.618 5.947 16.299 1.00 96.38 170 SER A C 1
ATOM 1327 O O . SER A 1 170 ? -5.529 6.759 16.134 1.00 96.38 170 SER A O 1
ATOM 1329 N N . VAL A 1 171 ? -4.818 4.703 16.719 1.00 96.69 171 VAL A N 1
ATOM 1330 C CA . VAL A 1 171 ? -6.091 4.228 17.255 1.00 96.69 171 VAL A CA 1
ATOM 1331 C C . VAL A 1 171 ? -5.825 3.495 18.563 1.00 96.69 171 VAL A C 1
ATOM 1333 O O . VAL A 1 171 ? -4.786 2.848 18.688 1.00 96.69 171 VAL A O 1
ATOM 1336 N N . ASN A 1 172 ? -6.750 3.597 19.512 1.00 95.69 172 ASN A N 1
ATOM 1337 C CA . ASN A 1 172 ? -6.735 2.819 20.746 1.00 95.69 172 ASN A CA 1
ATOM 1338 C C . ASN A 1 172 ? -7.960 1.906 20.757 1.00 95.69 172 ASN A C 1
ATOM 1340 O O . ASN A 1 172 ? -9.071 2.355 20.472 1.00 95.69 172 ASN A O 1
ATOM 1344 N N . VAL A 1 173 ? -7.764 0.634 21.086 1.00 94.00 173 VAL A N 1
ATOM 1345 C CA . VAL A 1 173 ? -8.870 -0.318 21.246 1.00 94.00 173 VAL A CA 1
ATOM 1346 C C . VAL A 1 173 ? -9.580 -0.049 22.573 1.00 94.00 173 VAL A C 1
ATOM 1348 O O . VAL A 1 173 ? -8.905 0.114 23.592 1.00 94.00 173 VAL A O 1
ATOM 1351 N N . GLN A 1 174 ? -10.915 0.006 22.552 1.00 87.56 174 GLN A N 1
ATOM 1352 C CA . GLN A 1 174 ? -11.756 0.192 23.742 1.00 87.56 174 GLN A CA 1
ATOM 1353 C C . GLN A 1 174 ? -12.395 -1.110 24.230 1.00 87.56 174 GLN A C 1
ATOM 1355 O O . GLN A 1 174 ? -12.677 -1.998 23.388 1.00 87.56 174 GLN A O 1
#

Radius o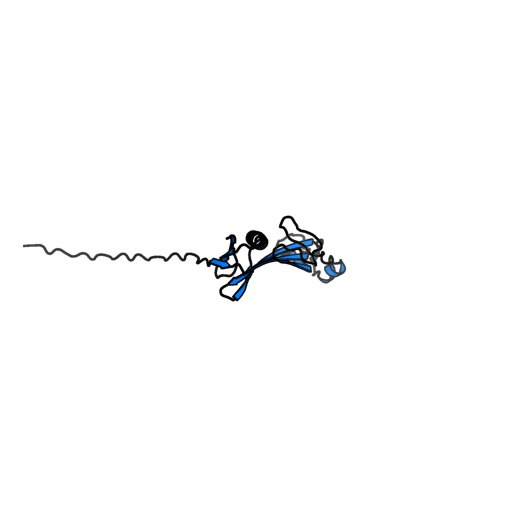f gyration: 28.53 Å; chains: 1; bounding box: 52×91×81 Å

pLDDT: mean 87.56, std 17.15, range [35.44, 98.62]

Secondary structure (DSSP, 8-state):
---PPPPPP-----------------EEEES-EEEEEEEEEEEEEEEEESSSS--TTSEEEEEEEEEEEEEETTBPPTT--B---TTS--B-PPPPPPPHHHHHTTPPTTEEEPPPEEEEEEEEEEEEEETTEEEEEEE-HHHHHHHHHHHHTT--EEEEE-GGG-SEEEEEE-

Sequence (174 aa):
MLIRKYIGPALLGGFVAIAACEPITTNFSTSDYSANATVTYTWHVRYNQDSGQDRPNDTRIEKFASVSLENQNGVRPGLAVTGPDEKGLWWPQLPPKPTVDDIEARLDKNERPEAPELIKSVDYTLTVNQAGQQRTLPTRYEVYREAVKAHANQSPLEVILGPQDGSVLSVNVQ

Foldseek 3Di:
DDDDDDDDDDDDDDDDPPPPPDQDKDKDKDLDKKKKKKKKKWKKKWKAALPPDDDPVRIDIDTDDMDIDMQILLDDDPQFPDDDDPLSDTDHDHTDHDDPVNVVVPHDPRIDIDHIDIDMDMWIWMWGQDPNDTDIATDDSQQSVQSSVLVVVSFMWIWIADGPSRHTYHIDTD